Protein AF-A0A1W9L365-F1 (afdb_monomer)

Mean predicted aligned error: 10.09 Å

Structure (mmCIF, N/CA/C/O backbone):
data_AF-A0A1W9L365-F1
#
_entry.id   AF-A0A1W9L365-F1
#
loop_
_atom_site.group_PDB
_atom_site.id
_atom_site.type_symbol
_atom_site.label_atom_id
_atom_site.label_alt_id
_atom_site.label_comp_id
_atom_site.label_asym_id
_atom_site.label_entity_id
_atom_site.label_seq_id
_atom_site.pdbx_PDB_ins_code
_atom_site.Cartn_x
_atom_site.Cartn_y
_atom_site.Cartn_z
_atom_site.occupancy
_atom_site.B_iso_or_equiv
_atom_site.auth_seq_id
_atom_site.auth_comp_id
_atom_site.auth_asym_id
_atom_site.auth_atom_id
_atom_site.pdbx_PDB_model_num
ATOM 1 N N . MET A 1 1 ? 0.159 -17.601 20.121 1.00 63.47 1 MET A N 1
ATOM 2 C CA . MET A 1 1 ? -0.859 -18.366 19.352 1.00 63.47 1 MET A CA 1
ATOM 3 C C . MET A 1 1 ? -1.940 -17.481 18.745 1.00 63.47 1 MET A C 1
ATOM 5 O O . MET A 1 1 ? -2.230 -17.674 17.576 1.00 63.47 1 MET A O 1
ATOM 9 N N . PHE A 1 2 ? -2.596 -16.586 19.502 1.00 77.19 2 PHE A N 1
ATOM 10 C CA . PHE A 1 2 ? -3.549 -15.632 18.906 1.00 77.19 2 PHE A CA 1
ATOM 11 C C . PHE A 1 2 ? -2.809 -14.531 18.138 1.00 77.19 2 PHE A C 1
ATOM 13 O O . PHE A 1 2 ? -3.086 -14.342 16.965 1.00 77.19 2 PHE A O 1
ATOM 20 N N . GLU A 1 3 ? -1.793 -13.925 18.758 1.00 77.81 3 GLU A N 1
ATOM 21 C CA . GLU A 1 3 ? -0.909 -12.925 18.135 1.00 77.81 3 GLU A CA 1
ATOM 22 C C . GLU A 1 3 ? -0.286 -13.425 16.825 1.00 77.81 3 GLU A C 1
ATOM 24 O O . GLU A 1 3 ? -0.407 -12.758 15.807 1.00 77.81 3 GLU A O 1
ATOM 29 N N . ASP A 1 4 ? 0.273 -14.642 16.814 1.00 81.25 4 ASP A N 1
ATOM 30 C CA . ASP A 1 4 ? 0.864 -15.231 15.600 1.00 81.25 4 ASP A CA 1
ATOM 31 C C . ASP A 1 4 ? -0.159 -15.398 14.464 1.00 81.25 4 ASP A C 1
ATOM 33 O O . ASP A 1 4 ? 0.160 -15.195 13.300 1.00 81.25 4 ASP A O 1
ATOM 37 N N . LYS A 1 5 ? -1.408 -15.760 14.791 1.00 85.50 5 LYS A N 1
ATOM 38 C CA . LYS A 1 5 ? -2.479 -15.917 13.795 1.00 85.50 5 LYS A CA 1
ATOM 39 C C . LYS A 1 5 ? -2.981 -14.574 13.281 1.00 85.50 5 LYS A C 1
ATOM 41 O O . LYS A 1 5 ? -3.282 -14.463 12.101 1.00 85.50 5 LYS A O 1
ATOM 46 N N . THR A 1 6 ? -3.086 -13.582 14.161 1.00 84.00 6 THR A N 1
ATOM 47 C CA . THR A 1 6 ? -3.438 -12.210 13.784 1.00 84.00 6 THR A CA 1
ATOM 48 C C . THR A 1 6 ? -2.378 -11.625 12.862 1.00 84.00 6 THR A C 1
ATOM 50 O O . THR A 1 6 ? -2.737 -11.031 11.854 1.00 84.00 6 THR A O 1
ATOM 53 N N . ARG A 1 7 ? -1.094 -11.865 13.161 1.00 83.75 7 ARG A N 1
ATOM 54 C CA . ARG A 1 7 ? 0.018 -11.455 12.304 1.00 83.75 7 ARG A CA 1
ATOM 55 C C . ARG A 1 7 ? -0.110 -12.053 10.905 1.00 83.75 7 ARG A C 1
ATOM 57 O O . ARG A 1 7 ? -0.150 -11.290 9.959 1.00 83.75 7 ARG A O 1
ATOM 64 N N . ILE A 1 8 ? -0.308 -13.367 10.782 1.00 88.19 8 ILE A N 1
ATOM 65 C CA . ILE A 1 8 ? -0.482 -14.017 9.467 1.00 88.19 8 ILE A CA 1
ATOM 66 C C . ILE A 1 8 ? -1.646 -13.401 8.675 1.00 88.19 8 ILE A C 1
ATOM 68 O O . ILE A 1 8 ? -1.498 -13.114 7.499 1.00 88.19 8 ILE A O 1
ATOM 72 N N . ILE A 1 9 ? -2.796 -13.148 9.312 1.00 90.56 9 ILE A N 1
ATOM 73 C CA . ILE A 1 9 ? -3.961 -12.548 8.630 1.00 90.56 9 ILE A CA 1
ATOM 74 C C . ILE A 1 9 ? -3.647 -11.139 8.103 1.00 90.56 9 ILE A C 1
ATOM 76 O O . ILE A 1 9 ? -4.165 -10.728 7.067 1.00 90.56 9 ILE A O 1
ATOM 80 N N . ILE A 1 10 ? -2.837 -10.388 8.841 1.00 90.12 10 ILE A N 1
ATOM 81 C CA . ILE A 1 10 ? -2.423 -9.034 8.479 1.00 90.12 10 ILE A CA 1
ATOM 82 C C . ILE A 1 10 ? -1.392 -9.078 7.356 1.00 90.12 10 ILE A C 1
ATOM 84 O O . ILE A 1 10 ? -1.542 -8.338 6.392 1.00 90.12 10 ILE A O 1
ATOM 88 N N . GLU A 1 11 ? -0.401 -9.965 7.449 1.00 90.94 11 GLU A N 1
ATOM 89 C CA . GLU A 1 11 ? 0.585 -10.201 6.391 1.00 90.94 11 GLU A CA 1
ATOM 90 C C . GLU A 1 11 ? -0.127 -10.612 5.093 1.00 90.94 11 GLU A C 1
ATOM 92 O O . GLU A 1 11 ? 0.075 -9.978 4.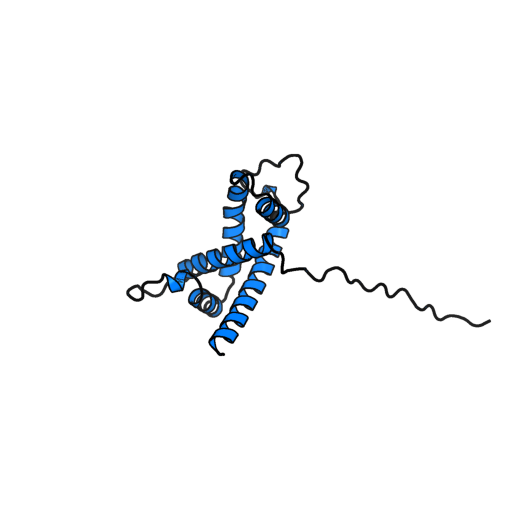064 1.00 90.94 11 GLU A O 1
ATOM 97 N N . ASP A 1 12 ? -1.064 -11.567 5.152 1.00 93.06 12 ASP A N 1
ATOM 98 C CA . ASP A 1 12 ? -1.898 -11.970 4.010 1.00 93.06 12 ASP A CA 1
ATOM 99 C C . ASP A 1 12 ? -2.654 -10.773 3.406 1.00 93.06 12 ASP A C 1
ATOM 101 O O . ASP A 1 12 ? -2.793 -10.662 2.183 1.00 93.06 12 ASP A O 1
ATOM 105 N N . LYS A 1 13 ? -3.142 -9.853 4.251 1.00 95.12 13 LYS A N 1
ATOM 106 C CA . LYS A 1 13 ? -3.834 -8.649 3.782 1.00 95.12 13 LYS A CA 1
ATOM 107 C C . LYS A 1 13 ? -2.872 -7.655 3.138 1.00 95.12 13 LYS A C 1
ATOM 109 O O . LYS A 1 13 ? -3.214 -7.112 2.092 1.00 95.12 13 LYS A O 1
ATOM 114 N N . TYR A 1 14 ? -1.693 -7.423 3.710 1.00 94.88 14 TYR A N 1
ATOM 115 C CA . TYR A 1 14 ? -0.675 -6.579 3.083 1.00 94.88 14 TYR A CA 1
ATOM 116 C C . TYR A 1 14 ? -0.242 -7.152 1.740 1.00 94.88 14 TYR A C 1
ATOM 118 O O . TYR A 1 14 ? -0.206 -6.413 0.764 1.00 94.88 14 TYR A O 1
ATOM 126 N N . MET A 1 15 ? -0.061 -8.468 1.646 1.00 94.62 15 MET A N 1
ATOM 127 C CA . MET A 1 15 ? 0.207 -9.155 0.387 1.00 94.62 15 MET A CA 1
ATOM 128 C C . MET A 1 15 ? -0.919 -8.900 -0.641 1.00 94.62 15 MET A C 1
ATOM 130 O O . MET A 1 15 ? -0.651 -8.467 -1.763 1.00 94.62 15 MET A O 1
ATOM 134 N N . GLU A 1 16 ? -2.196 -9.052 -0.274 1.00 95.88 16 GLU A N 1
ATOM 135 C CA . GLU A 1 16 ? -3.316 -8.693 -1.165 1.00 95.88 16 GLU A CA 1
ATOM 136 C C . GLU A 1 16 ? -3.199 -7.247 -1.692 1.00 95.88 16 GLU A C 1
ATOM 138 O O . GLU A 1 16 ? -3.410 -6.986 -2.880 1.00 95.88 16 GLU A O 1
ATOM 143 N N . LEU A 1 17 ? -2.847 -6.299 -0.820 1.00 97.44 17 LEU A N 1
ATOM 144 C CA . LEU A 1 17 ? -2.711 -4.887 -1.176 1.00 97.44 17 LEU A CA 1
ATOM 145 C C . LEU A 1 17 ? -1.476 -4.612 -2.041 1.00 97.44 17 LEU A C 1
ATOM 147 O O . LEU A 1 17 ? -1.590 -3.854 -3.005 1.00 97.44 17 LEU A O 1
ATOM 151 N N . VAL A 1 18 ? -0.340 -5.259 -1.769 1.00 97.12 18 VAL A N 1
ATOM 152 C CA . VAL A 1 18 ? 0.878 -5.187 -2.591 1.00 97.12 18 VAL A CA 1
ATOM 153 C C . VAL A 1 18 ? 0.571 -5.635 -4.014 1.00 97.12 18 VAL A C 1
ATOM 155 O O . VAL A 1 18 ? 0.862 -4.902 -4.959 1.00 97.12 18 VAL A O 1
ATOM 158 N N . GLY A 1 19 ? -0.111 -6.772 -4.184 1.00 96.06 19 GLY A N 1
ATOM 159 C CA . GLY A 1 19 ? -0.517 -7.258 -5.504 1.00 96.06 19 GLY A CA 1
ATOM 160 C C . GLY A 1 19 ? -1.342 -6.222 -6.277 1.00 96.06 19 GLY A C 1
ATOM 161 O O . GLY A 1 19 ? -1.085 -5.968 -7.454 1.00 96.06 19 GLY A O 1
ATOM 162 N N . ARG A 1 20 ? -2.276 -5.543 -5.600 1.00 97.50 20 ARG A N 1
ATOM 163 C CA . ARG A 1 20 ? -3.090 -4.473 -6.199 1.00 97.50 20 ARG A CA 1
ATOM 164 C C . ARG A 1 20 ? -2.264 -3.241 -6.566 1.00 97.50 20 ARG A C 1
ATOM 166 O O . ARG A 1 20 ? -2.477 -2.680 -7.641 1.00 97.50 20 ARG A O 1
ATOM 173 N N . VAL A 1 21 ? -1.328 -2.820 -5.713 1.00 97.31 21 VAL A N 1
ATOM 174 C CA . VAL A 1 21 ? -0.409 -1.712 -6.022 1.00 97.31 21 VAL A CA 1
ATOM 175 C C . VAL A 1 21 ? 0.434 -2.061 -7.246 1.00 97.31 21 VAL A C 1
ATOM 177 O O . VAL A 1 21 ? 0.478 -1.279 -8.193 1.00 97.31 21 VAL A O 1
ATOM 180 N N . ILE A 1 22 ? 1.032 -3.253 -7.284 1.00 95.69 22 ILE A N 1
ATOM 181 C CA . ILE A 1 22 ? 1.846 -3.724 -8.412 1.00 95.69 22 ILE A CA 1
ATOM 182 C C . ILE A 1 22 ? 1.027 -3.763 -9.701 1.00 95.69 22 ILE A C 1
ATOM 184 O O . ILE A 1 22 ? 1.495 -3.293 -10.737 1.00 95.69 22 ILE A O 1
ATOM 188 N N . GLU A 1 23 ? -0.205 -4.275 -9.666 1.00 95.50 23 GLU A N 1
ATOM 189 C CA . GLU A 1 23 ? -1.093 -4.256 -10.831 1.00 95.50 23 GLU A CA 1
ATOM 190 C C . GLU A 1 23 ? -1.369 -2.831 -11.323 1.00 95.50 23 GLU A C 1
ATOM 192 O O . GLU A 1 23 ? -1.340 -2.576 -12.530 1.00 95.50 23 GLU A O 1
ATOM 197 N N . GLN A 1 24 ? -1.597 -1.876 -10.420 1.00 95.25 24 GLN A N 1
ATOM 198 C CA . GLN A 1 24 ? -1.769 -0.476 -10.805 1.00 95.25 24 GLN A CA 1
ATOM 199 C C . GLN A 1 24 ? -0.481 0.110 -11.401 1.00 95.25 24 GLN A C 1
ATOM 201 O O . GLN A 1 24 ? -0.534 0.709 -12.475 1.00 95.25 24 GLN A O 1
ATOM 206 N N . LEU A 1 25 ? 0.682 -0.130 -10.789 1.00 93.19 25 LEU A N 1
ATOM 207 C CA . LEU A 1 25 ? 1.983 0.335 -11.285 1.00 93.19 25 LEU A CA 1
ATOM 208 C C . LEU A 1 25 ? 2.347 -0.273 -12.650 1.00 93.19 25 LEU A C 1
ATOM 210 O O . LEU A 1 25 ? 2.868 0.432 -13.517 1.00 93.19 25 LEU A O 1
ATOM 214 N N . LYS A 1 26 ? 2.018 -1.549 -12.889 1.00 92.75 26 LYS A N 1
ATOM 215 C CA . LYS A 1 26 ? 2.175 -2.219 -14.194 1.00 92.75 26 LYS A CA 1
ATOM 216 C C . LYS A 1 26 ? 1.311 -1.584 -15.289 1.00 92.75 26 LYS A C 1
ATOM 218 O O . LYS A 1 26 ? 1.683 -1.613 -16.460 1.00 92.75 26 LYS A O 1
ATOM 223 N N . ASN A 1 27 ? 0.180 -0.982 -14.921 1.00 92.62 27 ASN A N 1
ATOM 224 C CA . ASN A 1 27 ? -0.711 -0.276 -15.844 1.00 92.62 27 ASN A CA 1
ATOM 225 C C . ASN A 1 27 ? -0.329 1.199 -1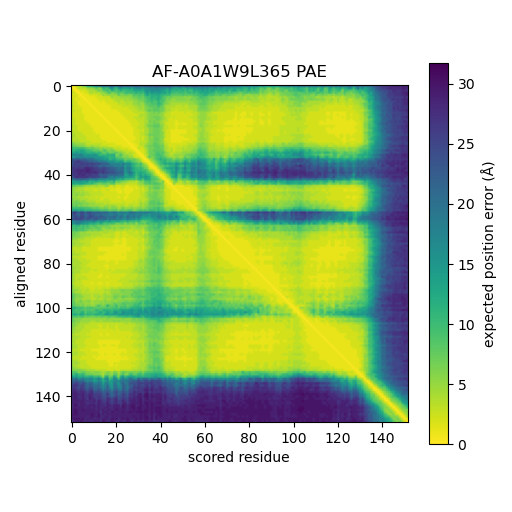6.064 1.00 92.62 27 ASN A C 1
ATOM 227 O O . ASN A 1 27 ? -0.892 1.851 -16.949 1.00 92.62 27 ASN A O 1
ATOM 231 N N . LEU A 1 28 ? 0.619 1.743 -15.293 1.00 88.94 28 LEU A N 1
ATOM 232 C CA . LEU A 1 28 ? 1.082 3.116 -15.459 1.00 88.94 28 LEU A CA 1
ATOM 233 C C . LEU A 1 28 ? 2.227 3.189 -16.484 1.00 88.94 28 LEU A C 1
ATOM 235 O O . LEU A 1 28 ? 3.260 2.533 -16.316 1.00 88.94 28 LEU A O 1
ATOM 239 N N . PRO A 1 29 ? 2.097 4.019 -17.537 1.00 84.12 29 PRO A N 1
ATOM 240 C CA . PRO A 1 29 ? 3.200 4.270 -18.451 1.00 84.12 29 PRO A CA 1
ATOM 241 C C . PRO A 1 29 ? 4.282 5.116 -17.770 1.00 84.12 29 PRO A C 1
ATOM 243 O O . PRO A 1 29 ? 3.984 6.057 -17.035 1.00 84.12 29 PRO A O 1
ATOM 246 N N . LEU A 1 30 ? 5.548 4.866 -18.114 1.00 80.69 30 LEU A N 1
ATOM 247 C CA . LEU A 1 30 ? 6.712 5.599 -17.582 1.00 80.69 30 LEU A CA 1
ATOM 248 C C . LEU A 1 30 ? 6.667 7.113 -17.819 1.00 80.69 30 LEU A C 1
ATOM 250 O O . LEU A 1 30 ? 7.293 7.878 -17.096 1.00 80.69 30 LEU A O 1
ATOM 254 N N . GLN A 1 31 ? 5.897 7.559 -18.812 1.00 74.94 31 GLN A N 1
ATOM 255 C CA . GLN A 1 31 ? 5.680 8.978 -19.111 1.00 74.94 31 GLN A CA 1
ATOM 256 C C . GLN A 1 31 ? 5.008 9.737 -17.956 1.00 74.94 31 GLN A C 1
ATOM 258 O O . GLN A 1 31 ? 5.072 10.964 -17.919 1.00 74.94 31 GLN A O 1
ATOM 263 N N . ASN A 1 32 ? 4.378 9.018 -17.022 1.00 70.94 32 ASN A N 1
ATOM 264 C CA . ASN A 1 32 ? 3.740 9.596 -15.845 1.00 70.94 32 ASN A CA 1
ATOM 265 C C . ASN A 1 32 ? 4.730 9.897 -14.705 1.00 70.94 32 ASN A C 1
ATOM 267 O O . ASN A 1 32 ? 4.350 10.572 -13.750 1.00 70.94 32 ASN A O 1
ATOM 271 N N . LEU A 1 33 ? 5.986 9.440 -14.793 1.00 73.25 33 LEU A N 1
ATOM 272 C CA . LEU A 1 33 ? 7.028 9.769 -13.820 1.00 73.25 33 LEU A CA 1
ATOM 273 C C . LEU A 1 33 ? 7.538 11.194 -14.067 1.00 73.25 33 LEU A C 1
ATOM 275 O O . LEU A 1 33 ? 8.117 11.506 -15.112 1.00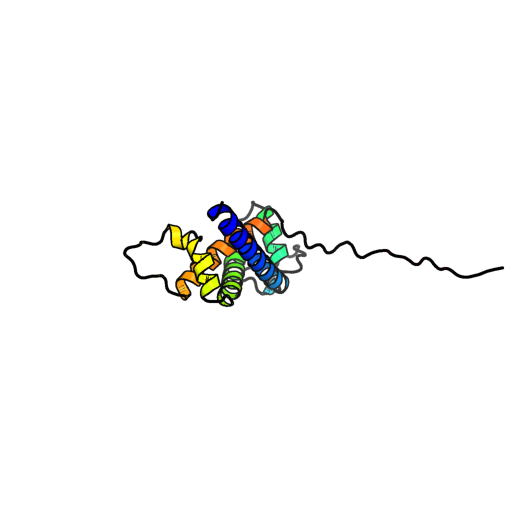 73.25 33 LEU A O 1
ATOM 279 N N . GLN A 1 34 ? 7.332 12.086 -13.097 1.00 62.25 34 GLN A N 1
ATOM 280 C CA . GLN A 1 34 ? 7.873 13.442 -13.167 1.00 62.25 34 GLN A CA 1
ATOM 281 C C . GLN A 1 34 ? 9.395 13.401 -13.012 1.00 62.25 34 GLN A C 1
ATOM 283 O O . GLN A 1 34 ? 9.917 12.870 -12.040 1.00 62.25 34 GLN A O 1
ATOM 288 N N . GLY A 1 35 ? 10.122 13.983 -13.966 1.00 57.41 35 GLY A N 1
ATOM 289 C CA . GLY A 1 35 ? 11.586 14.040 -13.906 1.00 57.41 35 GLY A CA 1
ATOM 290 C C . GLY A 1 35 ? 12.296 12.791 -14.427 1.00 57.41 35 GLY A C 1
ATOM 291 O O . GLY A 1 35 ? 13.516 12.836 -14.579 1.00 57.41 35 GLY A O 1
ATOM 292 N N . ALA A 1 36 ? 11.561 11.741 -14.812 1.00 53.62 36 ALA A N 1
ATOM 293 C CA . ALA A 1 36 ? 12.123 10.680 -15.627 1.00 53.62 36 ALA A CA 1
ATOM 294 C C . ALA A 1 36 ? 12.436 11.257 -17.011 1.00 53.62 36 ALA A C 1
ATOM 296 O O . ALA A 1 36 ? 11.596 11.299 -17.913 1.00 53.62 36 ALA A O 1
ATOM 297 N N . GLN A 1 37 ? 13.668 11.738 -17.201 1.00 53.81 37 GLN A N 1
ATOM 298 C CA . GLN A 1 37 ? 14.213 11.702 -18.546 1.00 53.81 37 GLN A CA 1
ATOM 299 C C . GLN A 1 37 ? 14.129 10.235 -18.957 1.00 53.81 37 GLN A C 1
ATOM 301 O O . GLN A 1 37 ? 14.631 9.399 -18.208 1.00 53.81 37 GLN A O 1
ATOM 306 N N . PRO A 1 38 ? 13.482 9.891 -20.084 1.00 52.19 38 PRO A N 1
ATOM 307 C CA . PRO A 1 38 ? 13.596 8.545 -20.601 1.00 52.19 38 PRO A CA 1
ATOM 308 C C . PRO A 1 38 ? 15.091 8.326 -20.792 1.00 52.19 38 PRO A C 1
ATOM 310 O O . PRO A 1 38 ? 15.695 8.923 -21.692 1.00 52.19 38 PRO A O 1
ATOM 313 N N . HIS A 1 39 ? 15.712 7.560 -19.891 1.00 50.78 39 HIS A N 1
ATOM 314 C CA . HIS A 1 39 ? 17.035 7.033 -20.132 1.00 50.78 39 HIS A CA 1
ATOM 315 C C . HIS A 1 39 ? 16.875 6.329 -21.470 1.00 50.78 39 HIS A C 1
ATOM 317 O O . HIS A 1 39 ? 16.078 5.409 -21.607 1.00 50.78 39 HIS A O 1
ATOM 323 N N . ARG A 1 40 ? 17.513 6.875 -22.509 1.00 48.44 40 ARG A N 1
ATOM 324 C CA . ARG A 1 40 ? 17.237 6.511 -23.908 1.00 48.44 40 ARG A CA 1
ATOM 325 C C . ARG A 1 40 ? 17.491 5.027 -24.210 1.00 48.44 40 ARG A C 1
ATOM 327 O O . ARG A 1 40 ? 17.158 4.590 -25.305 1.00 48.44 40 ARG A O 1
ATOM 334 N N . ASP A 1 41 ? 18.017 4.295 -23.232 1.00 51.81 41 ASP A N 1
ATOM 335 C CA . ASP A 1 41 ? 18.378 2.888 -23.282 1.00 51.81 41 ASP A CA 1
ATOM 336 C C . ASP A 1 41 ? 17.565 1.994 -22.321 1.00 51.81 41 ASP A C 1
ATOM 338 O O . ASP A 1 41 ? 17.819 0.793 -22.278 1.00 51.81 41 ASP A O 1
ATOM 342 N N . THR A 1 42 ? 16.599 2.517 -21.550 1.00 54.56 42 THR A N 1
ATOM 343 C CA . THR A 1 42 ? 15.799 1.674 -20.648 1.00 54.56 42 THR A CA 1
ATOM 344 C C . THR A 1 42 ? 14.537 1.161 -21.341 1.00 54.56 42 THR A C 1
ATOM 346 O O . THR A 1 42 ? 13.598 1.898 -21.629 1.00 54.56 42 THR A O 1
ATOM 349 N N . SER A 1 43 ? 14.521 -0.135 -21.648 1.00 66.44 43 SER A N 1
ATOM 350 C CA . SER A 1 43 ? 13.438 -0.836 -22.349 1.00 66.44 43 SER A CA 1
ATOM 351 C C . SER A 1 43 ? 12.284 -1.278 -21.438 1.00 66.44 43 SER A C 1
ATOM 353 O O . SER A 1 43 ? 11.596 -2.239 -21.778 1.00 66.44 43 SER A O 1
ATOM 355 N N . PHE A 1 44 ? 12.090 -0.643 -20.279 1.00 77.06 44 PHE A N 1
ATOM 356 C CA . PHE A 1 44 ? 11.062 -1.061 -19.319 1.00 77.06 44 PHE A CA 1
ATOM 357 C C . PHE A 1 44 ? 9.658 -0.791 -19.867 1.00 77.06 44 PHE A C 1
ATOM 359 O O . PHE A 1 44 ? 9.405 0.253 -20.479 1.00 77.06 44 PHE A O 1
ATOM 366 N N . ALA A 1 45 ? 8.735 -1.726 -19.648 1.00 80.44 45 ALA A N 1
ATOM 367 C CA . ALA A 1 45 ? 7.380 -1.630 -20.176 1.00 80.44 45 ALA A CA 1
ATOM 368 C C . ALA A 1 45 ? 6.477 -0.721 -19.326 1.00 80.44 45 ALA A C 1
ATOM 370 O O . ALA A 1 45 ? 5.546 -0.111 -19.855 1.00 80.44 45 ALA A O 1
ATOM 371 N N . ASN A 1 46 ? 6.740 -0.623 -18.020 1.00 87.69 46 ASN A N 1
ATOM 372 C CA . ASN A 1 46 ? 5.873 0.044 -17.048 1.00 87.69 46 ASN A CA 1
ATOM 373 C C . ASN A 1 46 ? 6.653 0.574 -15.830 1.00 87.69 46 ASN A C 1
ATOM 375 O O . ASN A 1 46 ? 7.852 0.329 -15.691 1.00 87.69 46 ASN A O 1
ATOM 379 N N . VAL A 1 47 ? 5.961 1.323 -14.960 1.00 89.25 47 VAL A N 1
ATOM 380 C CA . VAL A 1 47 ? 6.545 1.924 -13.746 1.00 89.25 47 VAL A CA 1
ATOM 381 C C . VAL A 1 47 ? 7.080 0.870 -12.774 1.00 89.25 47 VAL A C 1
ATOM 383 O O . VAL A 1 47 ? 8.136 1.100 -12.194 1.00 89.25 47 VAL A O 1
ATOM 386 N N . TRP A 1 48 ? 6.404 -0.273 -12.624 1.00 92.12 48 TRP A N 1
ATOM 387 C CA . TRP A 1 48 ? 6.838 -1.343 -11.718 1.00 92.12 48 TRP A CA 1
ATOM 388 C C . TRP A 1 48 ? 8.195 -1.932 -12.118 1.00 92.12 48 TRP A C 1
ATOM 390 O O . TRP A 1 48 ? 9.104 -1.977 -11.298 1.00 92.12 48 TRP A O 1
ATOM 400 N N . GLU A 1 49 ? 8.360 -2.328 -13.382 1.00 89.06 49 GLU A N 1
ATOM 401 C CA . GLU A 1 49 ? 9.623 -2.892 -13.880 1.00 89.06 49 GLU A CA 1
ATOM 402 C C . GLU A 1 49 ? 10.791 -1.917 -13.719 1.00 89.06 49 GLU A C 1
ATOM 404 O O . GLU A 1 49 ? 11.878 -2.311 -13.309 1.00 89.06 49 GLU A O 1
ATOM 409 N N . ALA A 1 50 ? 10.561 -0.635 -14.018 1.00 87.44 50 ALA A N 1
ATOM 410 C CA . ALA A 1 50 ? 11.591 0.383 -13.864 1.00 87.44 50 ALA A CA 1
ATOM 411 C C . ALA A 1 50 ? 11.942 0.637 -12.392 1.00 87.44 50 ALA A C 1
ATOM 413 O O . ALA A 1 50 ? 13.107 0.870 -12.088 1.00 87.44 50 ALA A O 1
ATOM 414 N N . PHE A 1 51 ? 10.953 0.592 -11.497 1.00 88.50 51 PHE A N 1
ATOM 415 C CA . PHE A 1 51 ? 11.169 0.742 -10.063 1.00 88.50 51 PHE A CA 1
ATOM 416 C C . PHE A 1 51 ? 11.963 -0.431 -9.479 1.00 88.50 51 PHE A C 1
ATOM 418 O O . PHE A 1 51 ? 12.970 -0.200 -8.816 1.00 88.50 51 PHE A O 1
ATOM 425 N N . ALA A 1 52 ? 11.552 -1.670 -9.766 1.00 88.88 52 ALA A N 1
ATOM 426 C CA . ALA A 1 52 ? 12.208 -2.866 -9.242 1.00 88.88 52 ALA A CA 1
ATOM 427 C C . ALA A 1 52 ? 13.668 -2.977 -9.703 1.00 88.88 52 ALA A C 1
ATOM 429 O O . ALA A 1 52 ? 14.554 -3.256 -8.898 1.00 88.88 52 ALA A O 1
ATOM 430 N N . GLU A 1 53 ? 13.947 -2.675 -10.974 1.00 85.62 53 GLU A N 1
ATOM 431 C CA . GLU A 1 53 ? 15.326 -2.640 -11.470 1.00 85.62 53 GLU A CA 1
ATOM 432 C C . GLU A 1 53 ? 16.143 -1.516 -10.810 1.00 85.62 53 GLU A C 1
ATOM 434 O O . GLU A 1 53 ? 17.309 -1.717 -10.467 1.00 85.62 53 GLU A O 1
ATOM 439 N N . GLU A 1 54 ? 15.560 -0.326 -10.627 1.00 84.12 54 GLU A N 1
ATOM 440 C CA . GLU A 1 54 ? 16.269 0.797 -10.005 1.00 84.12 54 GLU A CA 1
ATOM 441 C C . GLU A 1 54 ? 16.638 0.499 -8.548 1.00 84.12 54 GLU A C 1
ATOM 443 O O . GLU A 1 54 ? 17.757 0.792 -8.124 1.00 84.12 54 GLU A O 1
ATOM 448 N N . LEU A 1 55 ? 15.734 -0.144 -7.806 1.00 84.19 55 LEU A N 1
ATOM 449 C CA . LEU A 1 55 ? 15.961 -0.547 -6.419 1.00 84.19 55 LEU A CA 1
ATOM 450 C C . LEU A 1 55 ? 17.151 -1.517 -6.303 1.00 84.19 55 LEU A C 1
ATOM 452 O O . LEU A 1 55 ? 17.989 -1.384 -5.413 1.00 84.19 55 LEU A O 1
ATOM 456 N N . GLN A 1 56 ? 17.304 -2.422 -7.275 1.00 79.12 56 GLN A N 1
ATOM 457 C CA . GLN A 1 56 ? 18.427 -3.363 -7.344 1.00 79.12 56 GLN A CA 1
ATOM 458 C C . GLN A 1 56 ? 19.752 -2.721 -7.783 1.00 79.12 56 GLN A C 1
ATOM 460 O O . GLN A 1 56 ? 20.824 -3.285 -7.545 1.00 79.12 56 GLN A O 1
ATOM 465 N N . ARG A 1 57 ? 19.715 -1.552 -8.434 1.00 74.94 57 ARG A N 1
ATOM 466 C CA . ARG A 1 57 ? 20.905 -0.923 -9.022 1.00 74.94 57 ARG A CA 1
ATOM 467 C C . ARG A 1 57 ? 21.781 -0.156 -8.038 1.00 74.94 57 ARG A C 1
ATOM 469 O O . ARG A 1 57 ? 22.934 0.063 -8.391 1.00 74.94 57 ARG A O 1
ATOM 476 N N . ILE A 1 58 ? 21.295 0.192 -6.839 1.00 59.34 58 ILE A N 1
ATOM 477 C CA . ILE A 1 58 ? 22.016 0.720 -5.646 1.00 59.34 58 ILE A CA 1
ATOM 478 C C . ILE A 1 58 ? 22.918 1.972 -5.867 1.00 59.34 58 ILE A C 1
ATOM 480 O O . ILE A 1 58 ? 23.324 2.620 -4.902 1.00 59.34 58 ILE A O 1
ATOM 484 N N . GLU A 1 59 ? 23.233 2.378 -7.099 1.00 56.53 59 GLU A N 1
ATOM 485 C CA . GLU A 1 59 ? 24.323 3.317 -7.395 1.00 56.53 59 GLU A CA 1
ATOM 486 C C . GLU A 1 59 ? 23.883 4.784 -7.594 1.00 56.53 59 GLU A C 1
ATOM 488 O O . GLU A 1 59 ? 24.729 5.664 -7.435 1.00 56.53 59 GLU A O 1
ATOM 493 N N . ASP A 1 60 ? 22.599 5.095 -7.845 1.00 55.53 60 ASP A N 1
ATOM 494 C CA . ASP A 1 60 ? 22.133 6.478 -8.088 1.00 55.53 60 ASP A CA 1
ATOM 495 C C . ASP A 1 60 ? 20.760 6.810 -7.444 1.00 55.53 60 ASP A C 1
ATOM 497 O O . ASP A 1 60 ? 19.701 6.756 -8.064 1.00 55.53 60 ASP A O 1
ATOM 501 N N . ASN A 1 61 ? 20.773 7.302 -6.196 1.00 58.38 61 ASN A N 1
ATOM 502 C CA . ASN A 1 61 ? 19.566 7.698 -5.433 1.00 58.38 61 ASN A CA 1
ATOM 503 C C . ASN A 1 61 ? 18.652 8.738 -6.122 1.00 58.38 61 ASN A C 1
ATOM 505 O O . ASN A 1 61 ? 17.496 8.911 -5.734 1.00 58.38 61 ASN A O 1
ATOM 509 N N . ASN A 1 62 ? 19.145 9.473 -7.123 1.00 65.44 62 ASN A N 1
ATOM 510 C CA . ASN A 1 62 ? 18.382 10.557 -7.747 1.00 65.44 62 ASN A CA 1
ATOM 511 C C . ASN A 1 62 ? 17.193 10.064 -8.580 1.00 65.44 62 ASN A C 1
ATOM 513 O O . ASN A 1 62 ? 16.192 10.777 -8.667 1.00 65.44 62 ASN A O 1
ATOM 517 N N . PHE A 1 63 ? 17.288 8.884 -9.200 1.00 69.75 63 PHE A N 1
ATOM 518 C CA . PHE A 1 63 ? 16.205 8.366 -10.038 1.00 69.75 63 PHE A CA 1
ATOM 519 C C . PHE A 1 63 ? 15.126 7.680 -9.193 1.00 69.75 63 PHE A C 1
ATOM 521 O O . PHE A 1 63 ? 13.941 7.907 -9.437 1.00 69.75 63 PHE A O 1
ATOM 528 N N . TYR A 1 64 ? 15.515 6.986 -8.119 1.00 76.38 64 TYR A N 1
ATOM 529 C CA . TYR A 1 64 ? 14.599 6.435 -7.113 1.00 76.38 64 TYR A CA 1
ATOM 530 C C . TYR A 1 64 ? 13.605 7.486 -6.572 1.00 76.38 64 TYR A C 1
ATOM 532 O O . TYR A 1 64 ? 12.397 7.246 -6.527 1.00 76.38 64 TYR A O 1
ATOM 540 N N . HIS A 1 65 ? 14.065 8.714 -6.288 1.00 80.25 65 HIS A N 1
ATOM 541 C CA . HIS A 1 65 ? 13.188 9.806 -5.836 1.00 80.25 65 HIS A CA 1
ATOM 542 C C . HIS A 1 65 ? 12.044 10.149 -6.808 1.00 80.25 65 HIS A C 1
ATOM 544 O O . HIS A 1 65 ? 11.014 10.666 -6.371 1.00 80.25 65 HIS A O 1
ATOM 550 N N . SER A 1 66 ? 12.191 9.867 -8.108 1.00 81.75 66 SER A N 1
ATOM 551 C CA . SER A 1 66 ? 11.131 10.104 -9.099 1.00 81.75 66 SER A CA 1
ATOM 552 C C . SER A 1 66 ? 9.966 9.111 -8.989 1.00 81.75 66 SER A C 1
ATOM 554 O O . SER A 1 66 ? 8.849 9.436 -9.400 1.00 81.75 66 SER A O 1
ATOM 556 N N . PHE A 1 67 ? 10.196 7.939 -8.387 1.00 86.00 67 PHE A N 1
ATOM 557 C CA . PHE A 1 67 ? 9.175 6.914 -8.168 1.00 86.00 67 PHE A CA 1
ATOM 558 C C . PHE A 1 67 ? 8.382 7.131 -6.885 1.00 86.00 67 PHE A C 1
ATOM 560 O O . PHE A 1 67 ? 7.187 6.840 -6.878 1.00 86.00 67 PHE A O 1
ATOM 567 N N . LEU A 1 68 ? 9.011 7.694 -5.845 1.00 87.38 68 LEU A N 1
ATOM 568 C CA . LEU A 1 68 ? 8.409 7.885 -4.520 1.00 87.38 68 LEU A CA 1
ATOM 569 C C . LEU A 1 68 ? 6.991 8.456 -4.602 1.00 87.38 68 LEU A C 1
ATOM 571 O O . LEU A 1 68 ? 6.037 7.826 -4.165 1.00 87.38 68 LEU A O 1
ATOM 575 N N . GLY A 1 69 ? 6.821 9.602 -5.264 1.00 88.94 69 GLY A N 1
ATOM 576 C CA . GLY A 1 69 ? 5.509 10.248 -5.353 1.00 88.94 69 GLY A CA 1
ATOM 577 C C . GLY A 1 69 ? 4.446 9.409 -6.073 1.00 88.94 69 GLY A C 1
ATOM 578 O O . GLY A 1 69 ? 3.273 9.463 -5.709 1.00 88.94 69 GLY A O 1
ATOM 579 N N . VAL A 1 70 ? 4.834 8.628 -7.087 1.00 91.44 70 VAL A N 1
ATOM 580 C CA . VAL A 1 70 ? 3.896 7.780 -7.839 1.00 91.44 70 VAL A CA 1
ATOM 581 C C . VAL A 1 70 ? 3.502 6.555 -7.023 1.00 91.44 70 VAL A C 1
ATOM 583 O O . VAL A 1 70 ? 2.316 6.233 -6.949 1.00 91.44 70 VAL A O 1
ATOM 586 N N . ILE A 1 71 ? 4.464 5.896 -6.381 1.00 93.19 71 ILE A N 1
ATOM 587 C CA . ILE A 1 71 ? 4.209 4.688 -5.596 1.00 93.19 71 ILE A CA 1
ATOM 588 C C . ILE A 1 71 ? 3.449 5.041 -4.317 1.00 93.19 71 ILE A C 1
ATOM 590 O O . ILE A 1 71 ? 2.428 4.412 -4.055 1.00 93.19 71 ILE A O 1
ATOM 594 N N . THR A 1 72 ?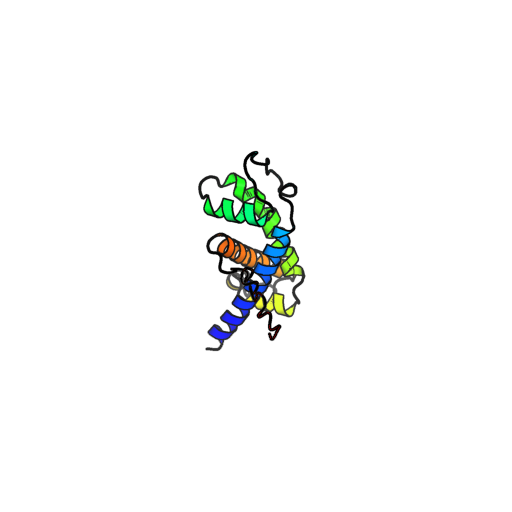 3.840 6.091 -3.584 1.00 93.62 72 THR A N 1
ATOM 595 C CA . THR A 1 72 ? 3.104 6.558 -2.396 1.00 93.62 72 THR A CA 1
ATOM 596 C C . THR A 1 72 ? 1.656 6.902 -2.741 1.00 93.62 72 THR A C 1
ATOM 598 O O . THR A 1 72 ? 0.741 6.447 -2.061 1.00 93.62 72 THR A O 1
ATOM 601 N N . ASN A 1 73 ? 1.411 7.633 -3.836 1.00 94.25 73 ASN A N 1
ATOM 602 C CA . ASN A 1 73 ? 0.046 7.944 -4.274 1.00 94.25 73 ASN A CA 1
ATOM 603 C C . ASN A 1 73 ? -0.742 6.675 -4.652 1.00 94.25 73 ASN A C 1
ATOM 605 O O . ASN A 1 73 ? -1.919 6.555 -4.328 1.00 94.25 73 ASN A O 1
ATOM 609 N N . THR A 1 74 ? -0.096 5.703 -5.299 1.00 96.25 74 THR A N 1
ATOM 610 C CA . THR A 1 74 ? -0.738 4.423 -5.645 1.00 96.25 74 THR A CA 1
ATOM 611 C C . THR A 1 74 ? -1.094 3.625 -4.384 1.00 96.25 74 THR A C 1
ATOM 613 O O . THR A 1 74 ? -2.208 3.114 -4.277 1.00 96.25 74 THR A O 1
ATOM 616 N N . CYS A 1 75 ? -0.202 3.583 -3.388 1.00 97.81 75 CYS A N 1
ATOM 617 C CA . CYS A 1 75 ? -0.468 2.961 -2.087 1.00 97.81 75 CYS A CA 1
ATOM 618 C C . CYS A 1 75 ? -1.642 3.648 -1.381 1.00 97.81 75 CYS A C 1
ATOM 620 O O . CYS A 1 75 ? -2.583 2.978 -0.964 1.00 97.81 75 CYS A O 1
ATOM 622 N N . GLN A 1 76 ? -1.649 4.983 -1.329 1.00 97.00 76 GLN A N 1
ATOM 623 C CA . GLN A 1 76 ? -2.752 5.756 -0.755 1.00 97.00 76 GLN A CA 1
ATOM 624 C C . GLN A 1 76 ? -4.084 5.464 -1.452 1.00 97.00 76 GLN A C 1
ATOM 626 O O . GLN A 1 76 ? -5.085 5.259 -0.772 1.00 97.00 76 GLN A O 1
ATOM 631 N N . GLN A 1 77 ? -4.112 5.393 -2.786 1.00 97.00 77 GLN A N 1
ATOM 632 C CA . GLN A 1 77 ? -5.326 5.051 -3.537 1.00 97.00 77 GLN A CA 1
ATOM 633 C C . GLN A 1 77 ? -5.845 3.657 -3.172 1.00 97.00 77 GLN A C 1
ATOM 635 O O . GLN A 1 77 ? -7.029 3.501 -2.886 1.00 97.00 77 GLN A O 1
ATOM 640 N N . VAL A 1 78 ? -4.962 2.656 -3.112 1.00 97.88 78 VAL A N 1
ATOM 641 C CA . VAL A 1 78 ? -5.329 1.288 -2.719 1.00 97.88 78 VAL A CA 1
ATOM 642 C C . VAL A 1 78 ? -5.849 1.234 -1.276 1.00 97.88 78 VAL A C 1
ATOM 644 O O . VAL A 1 78 ? -6.860 0.578 -1.016 1.00 97.88 78 VAL A O 1
ATOM 647 N N . VAL A 1 79 ? -5.211 1.952 -0.348 1.00 97.56 79 VAL A N 1
ATOM 648 C CA . VAL A 1 79 ? -5.614 2.019 1.068 1.00 97.56 79 VAL A CA 1
ATOM 649 C C . VAL A 1 79 ? -6.942 2.762 1.249 1.00 97.56 79 VAL A C 1
ATOM 651 O O . VAL A 1 79 ? -7.767 2.351 2.063 1.00 97.56 79 VAL A O 1
ATOM 654 N N . GLN A 1 80 ? -7.213 3.806 0.462 1.00 97.19 80 GLN A N 1
ATOM 655 C CA . GLN A 1 80 ? -8.488 4.540 0.493 1.00 97.19 80 GLN A CA 1
ATOM 656 C C . GLN A 1 80 ? -9.696 3.683 0.093 1.00 97.19 80 GLN A C 1
ATOM 658 O O . GLN A 1 80 ? -10.827 4.009 0.454 1.00 97.19 80 GLN A O 1
ATOM 663 N N . GLU A 1 81 ? -9.477 2.591 -0.640 1.00 97.12 81 GLU A N 1
ATOM 664 C CA . GLU A 1 81 ? -10.534 1.651 -1.016 1.00 97.12 81 GLU A CA 1
ATOM 665 C C . GLU A 1 81 ? -10.880 0.648 0.097 1.00 97.12 81 GLU A C 1
ATOM 667 O O . GLU A 1 81 ? -11.859 -0.093 -0.028 1.00 97.12 81 GLU A O 1
ATOM 672 N N . LEU A 1 82 ? -10.108 0.612 1.189 1.00 97.19 82 LEU A N 1
ATOM 673 C CA . LEU A 1 82 ? -10.381 -0.254 2.331 1.00 97.19 82 LEU A CA 1
ATOM 674 C C . LEU A 1 82 ? -11.648 0.163 3.075 1.00 97.19 82 LEU A C 1
ATOM 676 O O . LEU A 1 82 ? -11.987 1.341 3.215 1.00 97.19 82 LEU A O 1
ATOM 680 N N . THR A 1 83 ? -12.326 -0.821 3.659 1.00 97.00 83 THR A N 1
ATOM 681 C CA . THR A 1 83 ? -13.359 -0.519 4.648 1.00 97.00 83 THR A CA 1
ATOM 682 C C . THR A 1 83 ? -12.734 0.113 5.892 1.00 97.00 83 THR A C 1
ATOM 684 O O . THR A 1 83 ? -11.599 -0.178 6.265 1.00 97.00 83 THR A O 1
ATOM 687 N N . THR A 1 84 ? -13.506 0.922 6.624 1.00 94.38 84 THR A N 1
ATOM 688 C CA . THR A 1 84 ? -13.048 1.511 7.896 1.00 94.38 84 THR A CA 1
ATOM 689 C C . THR A 1 84 ? -12.563 0.456 8.895 1.00 94.38 84 THR A C 1
ATOM 691 O O . THR A 1 84 ? -11.690 0.734 9.711 1.00 94.38 84 THR A O 1
ATOM 694 N N . THR A 1 85 ? -13.133 -0.751 8.863 1.00 95.12 85 THR A N 1
ATOM 695 C CA . THR A 1 85 ? -12.704 -1.851 9.732 1.00 95.12 85 THR A CA 1
ATOM 696 C C . THR A 1 85 ? -11.350 -2.405 9.312 1.00 95.12 85 THR A C 1
ATOM 698 O O . THR A 1 85 ? -10.500 -2.564 10.179 1.00 95.12 85 THR A O 1
ATOM 701 N N . GLU A 1 86 ? -11.133 -2.667 8.022 1.00 95.75 86 GLU A N 1
ATOM 702 C CA . GLU A 1 86 ? -9.826 -3.110 7.516 1.00 95.75 86 GLU A CA 1
ATOM 703 C C . GLU A 1 86 ? -8.750 -2.065 7.800 1.00 95.75 86 GLU A C 1
ATOM 705 O O . GLU A 1 86 ? -7.721 -2.402 8.371 1.00 95.75 86 GLU A O 1
ATOM 710 N N . LEU A 1 87 ? -9.033 -0.792 7.508 1.00 96.56 87 LEU A N 1
ATOM 711 C CA . LEU A 1 87 ? -8.104 0.307 7.755 1.00 96.56 87 LEU A CA 1
ATOM 712 C C . LEU A 1 87 ? -7.691 0.388 9.229 1.00 96.56 87 LEU A C 1
ATOM 714 O O . LEU A 1 87 ? -6.510 0.470 9.534 1.00 96.56 87 LEU A O 1
ATOM 718 N N . ARG A 1 88 ? -8.652 0.314 10.158 1.00 94.00 88 ARG A N 1
ATOM 719 C CA . ARG A 1 88 ? -8.354 0.323 11.598 1.00 94.00 88 ARG A CA 1
ATOM 720 C C . ARG A 1 88 ? -7.565 -0.905 12.038 1.00 94.00 88 ARG A C 1
ATOM 722 O O . ARG A 1 88 ? -6.743 -0.790 12.934 1.00 94.00 88 ARG A O 1
ATOM 729 N N . LEU A 1 89 ? -7.848 -2.074 11.465 1.00 92.88 89 LEU A N 1
ATOM 730 C CA . LEU A 1 89 ? -7.131 -3.304 11.803 1.00 92.88 89 LEU A CA 1
ATOM 731 C C . LEU A 1 89 ? -5.674 -3.248 11.350 1.00 92.88 89 LEU A C 1
ATOM 733 O O . LEU A 1 89 ? -4.812 -3.648 12.123 1.00 92.88 89 LEU A O 1
ATOM 737 N N . LEU A 1 90 ? -5.419 -2.743 10.142 1.00 94.44 90 L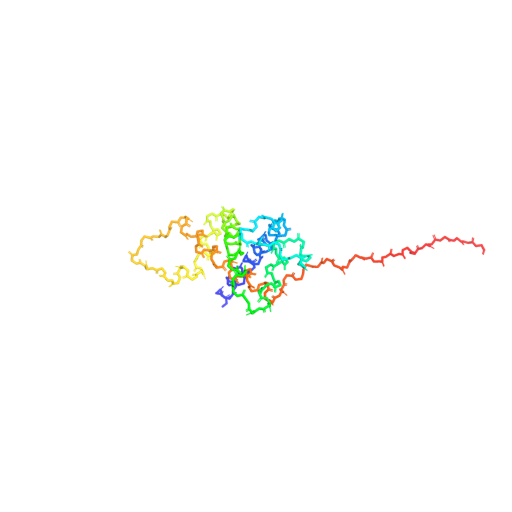EU A N 1
ATOM 738 C CA . LEU A 1 90 ? -4.064 -2.539 9.631 1.00 94.44 90 LEU A CA 1
ATOM 739 C C . LEU A 1 90 ? -3.343 -1.430 10.398 1.00 94.44 90 LEU A C 1
ATOM 741 O O . LEU A 1 90 ? -2.202 -1.603 10.793 1.00 94.44 90 LEU A O 1
ATOM 745 N N . TRP A 1 91 ? -4.033 -0.335 10.718 1.00 94.62 91 TRP A N 1
ATOM 746 C CA . TRP A 1 91 ? -3.448 0.733 11.523 1.00 94.62 91 TRP A CA 1
ATOM 747 C C . TRP A 1 91 ? -2.987 0.245 12.903 1.00 94.62 91 TRP A C 1
ATOM 749 O O . TRP A 1 91 ? -1.902 0.588 13.338 1.00 94.62 91 TRP A O 1
ATOM 759 N N . LEU A 1 92 ? -3.756 -0.616 13.580 1.00 90.62 92 LEU A N 1
ATOM 760 C CA . LEU A 1 92 ? -3.404 -1.136 14.915 1.00 90.62 92 LEU A CA 1
ATOM 761 C C . LEU A 1 92 ? -2.083 -1.919 14.979 1.00 90.62 92 LEU A C 1
ATOM 763 O O . LEU A 1 92 ? -1.619 -2.244 16.073 1.00 90.62 92 LEU A O 1
ATOM 767 N N . VAL A 1 93 ? -1.531 -2.291 13.831 1.00 87.25 93 VAL A N 1
ATOM 768 C CA . VAL A 1 93 ? -0.266 -3.020 13.722 1.00 87.25 93 VAL A CA 1
ATOM 769 C C . VAL A 1 93 ? 0.792 -2.253 12.944 1.00 87.25 93 VAL A C 1
ATOM 771 O O . VAL A 1 93 ? 1.901 -2.766 12.829 1.00 87.25 93 VAL A O 1
ATOM 774 N N . SER A 1 94 ? 0.461 -1.055 12.463 1.00 86.94 94 SER A N 1
ATOM 775 C CA . SER A 1 94 ? 1.409 -0.187 11.790 1.00 86.94 94 SER A CA 1
ATOM 776 C C . SER A 1 94 ? 2.300 0.539 12.783 1.00 86.94 94 SER A C 1
ATOM 778 O O . SER A 1 94 ? 1.950 0.729 13.956 1.00 86.94 94 SER A O 1
ATOM 780 N N . ASP A 1 95 ? 3.440 1.010 12.285 1.00 85.69 95 ASP A N 1
ATOM 781 C CA . ASP A 1 95 ? 4.348 1.864 13.051 1.00 85.69 95 ASP A CA 1
ATOM 782 C C . ASP A 1 95 ? 3.629 3.120 13.571 1.00 85.69 95 ASP A C 1
ATOM 784 O O . ASP A 1 95 ? 3.848 3.528 14.711 1.00 85.69 95 ASP A O 1
ATOM 788 N N . GLY A 1 96 ? 2.667 3.652 12.808 1.00 83.62 96 GLY A N 1
ATOM 789 C CA . GLY A 1 96 ? 1.829 4.778 13.225 1.00 83.62 96 GLY A CA 1
ATOM 790 C C . GLY A 1 96 ? 1.077 4.540 14.540 1.00 83.62 96 GLY A C 1
ATOM 791 O O . GLY A 1 96 ? 1.025 5.429 15.387 1.00 83.62 96 GLY A O 1
ATOM 792 N N . CYS A 1 97 ? 0.562 3.328 14.787 1.00 86.94 97 CYS A N 1
ATOM 793 C CA . CYS A 1 97 ? -0.048 2.993 16.079 1.00 86.94 97 CYS A CA 1
ATOM 794 C C . CYS A 1 97 ? 0.990 2.766 17.186 1.00 86.94 97 CYS A C 1
ATOM 796 O O . CYS A 1 97 ? 0.707 3.057 18.348 1.00 86.94 97 CYS A O 1
ATOM 798 N N . LEU A 1 98 ? 2.173 2.236 16.862 1.00 86.00 98 LEU A N 1
ATOM 799 C CA . LEU A 1 98 ? 3.244 2.017 17.843 1.00 86.00 98 LEU A CA 1
ATOM 800 C C . LEU A 1 98 ? 3.839 3.334 18.355 1.00 86.00 98 LEU A C 1
ATOM 802 O O . LEU A 1 98 ? 4.292 3.405 19.499 1.00 86.00 98 LEU A O 1
ATOM 806 N N . GLU A 1 99 ? 3.825 4.362 17.512 1.00 87.00 99 GLU A N 1
ATOM 807 C CA . GLU A 1 99 ? 4.279 5.717 17.825 1.00 87.00 99 GLU A CA 1
ATOM 808 C C . GLU A 1 99 ? 3.157 6.624 18.354 1.00 87.00 99 GLU A C 1
ATOM 810 O O . GLU A 1 99 ? 3.426 7.740 18.810 1.00 87.00 99 GLU A O 1
ATOM 815 N N . TRP A 1 100 ? 1.906 6.155 18.321 1.00 87.94 100 TRP A N 1
ATOM 816 C CA . TRP A 1 100 ? 0.748 6.936 18.736 1.00 87.94 100 TRP A CA 1
ATOM 817 C C . TRP A 1 100 ? 0.750 7.204 20.245 1.00 87.94 100 TRP A C 1
ATOM 819 O O . TRP A 1 100 ? 0.886 6.302 21.075 1.00 87.94 100 TRP A O 1
ATOM 829 N N . ASP A 1 101 ? 0.561 8.472 20.603 1.00 87.31 101 ASP A N 1
ATOM 830 C CA . ASP A 1 101 ? 0.454 8.910 21.989 1.00 87.31 101 ASP A CA 1
ATOM 831 C C . ASP A 1 101 ? -0.963 8.649 22.517 1.00 87.31 101 ASP A C 1
ATOM 833 O O . ASP A 1 101 ? -1.926 9.280 22.074 1.00 87.31 101 ASP A O 1
ATOM 837 N N . GLU A 1 102 ? -1.079 7.753 23.502 1.00 81.06 102 GLU A N 1
ATOM 838 C CA . GLU A 1 102 ? -2.346 7.391 24.151 1.00 81.06 102 GLU A CA 1
ATOM 839 C C . GLU A 1 102 ? -3.075 8.574 24.811 1.00 81.06 102 GLU A C 1
ATOM 841 O O . GLU A 1 102 ? -4.270 8.476 25.102 1.00 81.06 102 GLU A O 1
ATOM 846 N N . GLU A 1 103 ? -2.384 9.693 25.050 1.00 87.50 103 GLU A N 1
ATOM 847 C CA . GLU A 1 103 ? -2.985 10.927 25.561 1.00 87.50 103 GLU A CA 1
ATOM 848 C C . GLU A 1 103 ? -3.646 11.785 24.465 1.00 87.50 103 GLU A C 1
ATOM 850 O O . GLU A 1 103 ? -4.323 12.772 24.778 1.00 87.50 103 GLU A O 1
ATOM 855 N N . THR A 1 104 ? -3.485 11.421 23.189 1.00 85.75 104 THR A N 1
ATOM 856 C CA . THR A 1 104 ? -4.082 12.127 22.048 1.00 85.75 104 THR A CA 1
ATOM 857 C C . THR A 1 104 ? -5.433 11.543 21.636 1.00 85.75 104 THR A C 1
ATOM 859 O O . THR A 1 104 ? -5.853 10.472 22.075 1.00 85.75 104 THR A O 1
ATOM 862 N N . ASP A 1 105 ? -6.175 12.287 20.812 1.00 87.88 105 ASP A N 1
ATOM 863 C CA . ASP A 1 105 ? -7.409 11.775 20.223 1.00 87.88 105 ASP A CA 1
ATOM 864 C C . ASP A 1 105 ? -7.101 10.613 19.265 1.00 87.88 105 ASP A C 1
ATOM 866 O O . ASP A 1 105 ? -6.060 10.580 18.607 1.00 87.88 105 ASP A O 1
ATOM 870 N N . PHE A 1 106 ? -8.038 9.665 19.162 1.00 88.25 106 PHE A N 1
ATOM 871 C CA . PHE A 1 106 ? -7.945 8.563 18.202 1.00 88.25 106 PHE A CA 1
ATOM 872 C C . PHE A 1 106 ? -7.718 9.118 16.782 1.00 88.25 106 PHE A C 1
ATOM 874 O O . PHE A 1 106 ? -8.396 10.089 16.415 1.00 88.25 106 PHE A O 1
ATOM 881 N N . PRO A 1 107 ? -6.819 8.524 15.972 1.00 91.38 107 PRO A N 1
ATOM 882 C CA . PRO A 1 107 ? -6.434 9.084 14.682 1.00 91.38 107 PRO A CA 1
ATOM 883 C C . PRO A 1 107 ? -7.634 9.271 13.756 1.00 91.38 107 PRO A C 1
ATOM 885 O O . PRO A 1 107 ? -8.632 8.535 13.781 1.00 91.38 107 PRO A O 1
ATOM 888 N N . SER A 1 108 ? -7.524 10.274 12.891 1.00 94.00 108 SER A N 1
ATOM 889 C CA . SER A 1 108 ? -8.503 10.481 11.829 1.00 94.00 108 SER A CA 1
ATOM 890 C C . SER A 1 108 ? -8.391 9.388 10.759 1.00 94.00 108 SER A C 1
ATOM 892 O O . SER A 1 108 ? -7.394 8.678 10.660 1.00 94.00 108 SER A O 1
ATOM 894 N N . THR A 1 109 ? -9.423 9.242 9.923 1.00 94.25 109 THR A N 1
ATOM 895 C CA . THR A 1 109 ? -9.353 8.334 8.763 1.00 94.25 109 THR A CA 1
ATOM 896 C C . THR A 1 109 ? -8.258 8.743 7.785 1.00 94.25 109 THR A C 1
ATOM 898 O O . THR A 1 109 ? -7.592 7.870 7.252 1.00 94.25 109 THR A O 1
ATOM 901 N N . GLU A 1 110 ? -8.049 10.044 7.583 1.00 95.06 110 GLU A N 1
ATOM 902 C CA . GLU A 1 110 ? -6.997 10.557 6.699 1.00 95.06 110 GLU A CA 1
ATOM 903 C C . GLU A 1 110 ? -5.610 10.187 7.233 1.00 95.06 110 GLU A C 1
ATOM 905 O O . GLU A 1 110 ? -4.815 9.611 6.501 1.00 95.06 110 GLU A O 1
ATOM 910 N N . GLN A 1 111 ? -5.380 10.390 8.532 1.00 94.00 111 GLN A N 1
ATOM 911 C CA . GLN A 1 111 ? -4.133 10.003 9.191 1.00 94.00 111 GLN A CA 1
ATOM 912 C C . GLN A 1 111 ? -3.883 8.488 9.111 1.00 94.00 111 GLN A C 1
ATOM 914 O O . GLN A 1 111 ? -2.800 8.064 8.729 1.00 94.00 111 GLN A O 1
ATOM 919 N N . MET A 1 112 ? -4.898 7.658 9.392 1.00 95.81 112 MET A N 1
ATOM 920 C CA . MET A 1 112 ? -4.759 6.201 9.255 1.00 95.81 112 MET A CA 1
ATOM 921 C C . MET A 1 112 ? -4.437 5.783 7.814 1.00 95.81 112 MET A C 1
ATOM 923 O O . MET A 1 112 ? -3.684 4.839 7.611 1.00 95.81 112 MET A O 1
ATOM 927 N N . VAL A 1 113 ? -5.021 6.450 6.811 1.00 96.75 113 VAL A N 1
ATOM 928 C CA . VAL A 1 113 ? -4.722 6.175 5.397 1.00 96.75 113 VAL A CA 1
ATOM 929 C C . VAL A 1 113 ? -3.266 6.492 5.082 1.00 96.75 113 VAL A C 1
ATOM 931 O O . VAL A 1 113 ? -2.629 5.701 4.396 1.00 96.75 113 VAL A O 1
ATOM 934 N N . GLU A 1 114 ? -2.752 7.627 5.556 1.00 95.31 114 GLU A N 1
ATOM 935 C CA . GLU A 1 114 ? -1.355 8.019 5.351 1.00 95.31 114 GLU A CA 1
ATOM 936 C C . GLU A 1 114 ? -0.404 6.991 5.973 1.00 95.31 114 GLU A C 1
ATOM 938 O O . GLU A 1 114 ? 0.412 6.415 5.260 1.00 95.31 114 GLU A O 1
ATOM 943 N N . GLU A 1 115 ? -0.590 6.669 7.251 1.00 95.12 115 GLU A N 1
ATOM 944 C CA . GLU A 1 115 ? 0.300 5.769 7.995 1.00 95.12 115 GLU A CA 1
ATOM 945 C C . GLU A 1 115 ? 0.248 4.317 7.478 1.00 95.12 115 GLU A C 1
ATOM 947 O O . GLU A 1 115 ? 1.278 3.659 7.349 1.00 95.12 115 GLU A O 1
ATOM 952 N N . VAL A 1 116 ? -0.934 3.803 7.113 1.00 97.00 116 VAL A N 1
ATOM 953 C CA . VAL A 1 116 ? -1.057 2.459 6.509 1.00 97.00 116 VAL A CA 1
ATOM 954 C C . VAL A 1 116 ? -0.503 2.435 5.080 1.00 97.00 116 VAL A C 1
ATOM 956 O O . VAL A 1 116 ? 0.020 1.412 4.640 1.00 97.00 116 VAL A O 1
ATOM 959 N N . ALA A 1 117 ? -0.597 3.539 4.331 1.00 97.06 117 ALA A N 1
ATOM 960 C CA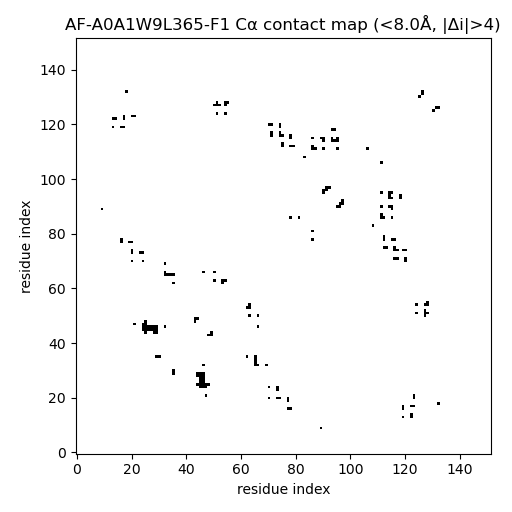 . ALA A 1 117 ? -0.001 3.630 2.999 1.00 97.06 117 ALA A CA 1
ATOM 961 C C . ALA A 1 117 ? 1.531 3.706 3.045 1.00 97.06 117 ALA A C 1
ATOM 963 O O . ALA A 1 117 ? 2.173 3.180 2.139 1.00 97.06 117 ALA A O 1
ATOM 964 N N . GLU A 1 118 ? 2.105 4.336 4.072 1.00 94.81 118 GLU A N 1
ATOM 965 C CA . GLU A 1 118 ? 3.550 4.330 4.327 1.00 94.81 118 GLU A CA 1
ATOM 966 C C . GLU A 1 118 ? 4.052 2.922 4.646 1.00 94.81 118 GLU A C 1
ATOM 968 O O . GLU A 1 118 ? 5.023 2.474 4.041 1.00 94.81 118 GLU A O 1
ATOM 973 N N . GLU A 1 119 ? 3.345 2.177 5.501 1.00 95.06 119 GLU A N 1
ATOM 974 C CA . GLU A 1 119 ? 3.698 0.779 5.751 1.00 95.06 119 GLU A CA 1
ATOM 975 C C . GLU A 1 119 ? 3.569 -0.057 4.469 1.00 95.06 119 GLU A C 1
ATOM 977 O O . GLU A 1 119 ? 4.514 -0.740 4.079 1.00 95.06 119 GLU A O 1
ATOM 982 N N . LEU A 1 120 ? 2.446 0.052 3.746 1.00 96.62 120 LEU A N 1
ATOM 983 C CA . LEU A 1 120 ? 2.246 -0.645 2.470 1.00 96.62 120 LEU A CA 1
ATOM 984 C C . LEU A 1 120 ? 3.349 -0.323 1.450 1.00 96.62 120 LEU A C 1
ATOM 986 O O . LEU A 1 120 ? 3.743 -1.201 0.686 1.00 96.62 120 LEU A O 1
ATOM 990 N N . PHE A 1 121 ? 3.859 0.909 1.437 1.00 95.69 121 PHE A N 1
ATOM 991 C CA . PHE A 1 121 ? 4.985 1.282 0.591 1.00 95.69 121 PHE A CA 1
ATOM 992 C C . PHE A 1 121 ? 6.220 0.432 0.919 1.00 95.69 121 PHE A C 1
ATOM 994 O O . PHE A 1 121 ? 6.775 -0.166 0.002 1.00 95.69 121 PHE A O 1
ATOM 1001 N N . SER A 1 122 ? 6.592 0.278 2.194 1.00 93.56 122 SER A N 1
ATOM 1002 C CA . SER A 1 122 ? 7.715 -0.586 2.597 1.00 93.56 122 SER A CA 1
ATOM 1003 C C . SER A 1 122 ? 7.531 -2.048 2.175 1.00 93.56 122 SER A C 1
ATOM 1005 O O . SER A 1 122 ? 8.490 -2.689 1.749 1.00 93.56 122 SER A O 1
ATOM 1007 N N . TRP A 1 123 ? 6.302 -2.569 2.209 1.00 95.12 123 TRP A N 1
ATOM 1008 C CA . TRP A 1 123 ? 5.999 -3.906 1.681 1.00 95.12 123 TRP A CA 1
ATOM 1009 C C . TRP A 1 123 ? 6.200 -4.001 0.159 1.00 95.12 123 TRP A C 1
ATOM 1011 O O . TRP A 1 123 ? 6.696 -5.007 -0.345 1.00 95.12 123 TRP A O 1
ATOM 1021 N N . VAL A 1 124 ? 5.842 -2.951 -0.586 1.00 95.50 124 VAL A N 1
ATOM 1022 C CA . VAL A 1 124 ? 6.073 -2.869 -2.038 1.00 95.50 124 VAL A CA 1
ATOM 1023 C C . VAL A 1 124 ? 7.567 -2.778 -2.362 1.00 95.50 124 VAL A C 1
ATOM 1025 O O . VAL A 1 124 ? 8.005 -3.370 -3.347 1.00 95.50 124 VAL A O 1
ATOM 1028 N N . GLU A 1 125 ? 8.356 -2.072 -1.547 1.00 93.44 125 GLU A N 1
ATOM 1029 C CA . GLU A 1 125 ? 9.818 -2.049 -1.683 1.00 93.44 125 GLU A CA 1
ATOM 1030 C C . GLU A 1 125 ? 10.421 -3.430 -1.453 1.00 93.44 125 GLU A C 1
ATOM 1032 O O . GLU A 1 125 ? 11.205 -3.897 -2.275 1.00 93.44 125 GLU A O 1
ATOM 1037 N N . GLN A 1 126 ? 10.007 -4.110 -0.382 1.00 92.00 126 GLN A N 1
ATOM 1038 C CA . GLN A 1 126 ? 10.478 -5.457 -0.082 1.0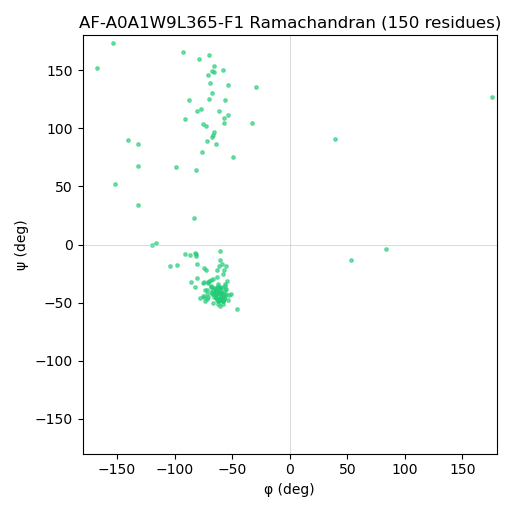0 92.00 126 GLN A CA 1
ATOM 1039 C C . GLN A 1 126 ? 10.192 -6.420 -1.239 1.00 92.00 126 GLN A C 1
ATOM 1041 O O . GLN A 1 126 ? 11.065 -7.193 -1.617 1.00 92.00 126 GLN A O 1
ATOM 1046 N N . GLU A 1 127 ? 9.004 -6.338 -1.839 1.00 93.62 127 GLU A N 1
ATOM 1047 C CA . GLU A 1 127 ? 8.646 -7.160 -2.997 1.00 93.62 127 GLU A CA 1
ATOM 1048 C C . GLU A 1 127 ? 9.462 -6.819 -4.257 1.00 93.62 127 GLU A C 1
ATOM 1050 O O . GLU A 1 127 ? 9.706 -7.677 -5.102 1.00 93.62 127 GLU A O 1
ATOM 1055 N N . ALA A 1 128 ? 9.898 -5.569 -4.411 1.00 90.81 128 ALA A N 1
ATOM 1056 C CA . ALA A 1 128 ? 10.778 -5.170 -5.506 1.00 90.81 128 ALA A CA 1
ATOM 1057 C C . ALA A 1 128 ? 12.232 -5.655 -5.302 1.00 90.81 128 ALA A C 1
ATOM 1059 O O . ALA A 1 128 ? 12.917 -5.961 -6.284 1.00 90.81 128 ALA A O 1
ATOM 1060 N N . GLU A 1 129 ? 12.702 -5.740 -4.052 1.00 88.44 129 GLU A N 1
ATOM 1061 C CA . GLU A 1 129 ? 14.033 -6.254 -3.694 1.00 88.44 129 GLU A CA 1
ATOM 1062 C C . GLU A 1 129 ? 14.113 -7.788 -3.717 1.00 88.44 129 GLU A C 1
ATOM 1064 O O . GLU A 1 129 ? 15.063 -8.346 -4.271 1.00 88.44 129 GLU A O 1
ATOM 1069 N N . ASP A 1 130 ? 13.129 -8.463 -3.122 1.00 87.12 130 ASP A N 1
ATOM 1070 C CA . ASP A 1 130 ? 13.036 -9.919 -2.984 1.00 87.12 130 ASP A CA 1
ATOM 1071 C C . ASP A 1 130 ? 11.635 -10.385 -3.410 1.00 87.12 130 ASP A C 1
ATOM 1073 O O . ASP A 1 130 ? 10.740 -10.483 -2.566 1.00 87.12 130 ASP A O 1
ATOM 1077 N N . PRO A 1 131 ? 11.417 -10.641 -4.715 1.00 80.12 131 PRO A N 1
ATOM 1078 C CA . PRO A 1 131 ? 10.099 -10.983 -5.231 1.00 80.12 131 PRO A CA 1
ATOM 1079 C C . PRO A 1 131 ? 9.559 -12.277 -4.619 1.00 80.12 131 PRO A C 1
ATOM 1081 O O . PRO A 1 131 ? 10.086 -13.364 -4.865 1.00 80.12 131 PRO A O 1
ATOM 1084 N N . GLN A 1 132 ? 8.477 -12.173 -3.850 1.00 72.38 132 GLN A N 1
ATOM 1085 C CA . GLN A 1 132 ? 7.729 -13.312 -3.319 1.00 72.38 132 GLN A CA 1
ATOM 1086 C C . GLN A 1 132 ? 6.417 -13.527 -4.085 1.00 72.38 132 GLN A C 1
ATOM 1088 O O . GLN A 1 132 ? 5.871 -14.634 -4.071 1.00 72.38 132 GLN A O 1
ATOM 1093 N N . PHE A 1 133 ? 5.942 -12.516 -4.823 1.00 57.22 133 PHE A N 1
ATOM 1094 C CA . PHE A 1 133 ? 4.890 -12.628 -5.832 1.00 57.22 133 PHE A CA 1
ATOM 1095 C C . PHE A 1 133 ? 5.452 -13.146 -7.161 1.00 57.22 133 PHE A C 1
ATOM 1097 O O . PHE A 1 133 ? 5.365 -12.491 -8.205 1.00 57.22 133 PHE A O 1
ATOM 1104 N N . GLU A 1 134 ? 5.963 -14.377 -7.180 1.00 50.88 134 GLU A N 1
ATOM 1105 C CA . GLU A 1 134 ? 6.012 -15.118 -8.439 1.00 50.88 134 GLU A CA 1
ATOM 1106 C C . GLU A 1 134 ? 4.560 -15.394 -8.866 1.00 50.88 134 GLU A C 1
ATOM 1108 O O . GLU A 1 134 ? 3.893 -16.302 -8.373 1.00 50.88 134 GLU A O 1
ATOM 1113 N N . GLN A 1 135 ? 4.016 -14.552 -9.753 1.00 45.88 135 GLN A N 1
ATOM 1114 C CA . GLN A 1 135 ? 2.765 -14.852 -10.444 1.00 45.88 135 GLN A CA 1
ATOM 1115 C C . GLN A 1 135 ? 2.950 -16.188 -11.171 1.00 45.88 135 GLN A C 1
ATOM 1117 O O . GLN A 1 135 ? 3.647 -16.220 -12.187 1.00 45.88 135 GLN A O 1
ATOM 1122 N N . ASP A 1 136 ? 2.292 -17.242 -10.674 1.00 42.06 136 ASP A N 1
ATOM 1123 C CA . ASP A 1 136 ? 2.019 -18.525 -11.342 1.00 42.06 136 ASP A CA 1
ATOM 1124 C C . ASP A 1 136 ? 1.427 -18.287 -12.746 1.00 42.06 136 ASP A C 1
ATOM 1126 O O . ASP A 1 136 ? 0.227 -18.408 -13.000 1.00 42.06 136 ASP A O 1
ATOM 1130 N N . SER A 1 137 ? 2.270 -17.890 -13.687 1.00 45.50 137 SER A N 1
ATOM 1131 C CA . SER A 1 137 ? 1.888 -17.536 -15.047 1.00 45.50 137 SER A CA 1
ATOM 1132 C C . SER A 1 137 ? 2.791 -18.216 -16.062 1.00 45.50 137 SER A C 1
ATOM 1134 O O . SER A 1 137 ? 3.017 -17.682 -17.136 1.00 45.50 137 SER A O 1
ATOM 1136 N N . GLU A 1 138 ? 3.256 -19.434 -15.765 1.00 45.03 138 GLU A N 1
ATOM 1137 C CA . GLU A 1 138 ? 3.933 -20.273 -16.758 1.00 45.03 138 GLU A CA 1
ATOM 1138 C C . GLU A 1 138 ? 3.781 -21.790 -16.509 1.00 45.03 138 GLU A C 1
ATOM 1140 O O . GLU A 1 138 ? 4.736 -22.549 -16.567 1.00 45.03 138 GLU A O 1
ATOM 1145 N N . GLU A 1 139 ? 2.550 -22.283 -16.331 1.00 43.66 139 GLU A N 1
ATOM 1146 C CA . GLU A 1 139 ? 2.217 -23.682 -16.671 1.00 43.66 139 GLU A CA 1
ATOM 1147 C C . GLU A 1 139 ? 0.920 -23.7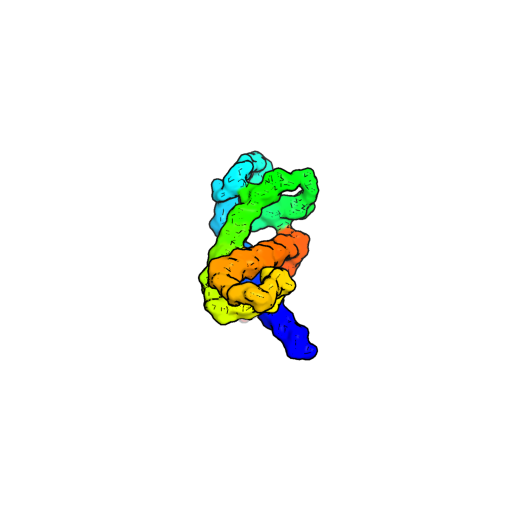46 -17.496 1.00 43.66 139 GLU A C 1
ATOM 1149 O O . GLU A 1 139 ? -0.128 -24.251 -17.086 1.00 43.66 139 GLU A O 1
ATOM 1154 N N . MET A 1 140 ? 0.983 -23.219 -18.724 1.00 38.28 140 MET A N 1
ATOM 1155 C CA . MET A 1 140 ? -0.009 -23.547 -19.745 1.00 38.28 140 MET A CA 1
ATOM 1156 C C . MET A 1 140 ? 0.247 -24.986 -20.215 1.00 38.28 140 MET A C 1
ATOM 1158 O O . MET A 1 140 ? 1.165 -25.245 -20.987 1.00 38.28 140 MET A O 1
ATOM 1162 N N . TYR A 1 141 ? -0.572 -25.917 -19.727 1.00 38.28 141 TYR A N 1
ATOM 1163 C CA . TYR A 1 141 ? -0.672 -27.314 -20.155 1.00 38.28 141 TYR A CA 1
ATOM 1164 C C . TYR A 1 141 ? -0.402 -27.525 -21.660 1.00 38.28 141 TYR A C 1
ATOM 1166 O O . TYR A 1 141 ? -1.303 -27.352 -22.485 1.00 38.28 141 TYR A O 1
ATOM 1174 N N . ASP A 1 142 ? 0.777 -28.042 -22.021 1.00 43.19 142 ASP A N 1
ATOM 1175 C CA . ASP A 1 142 ? 0.948 -28.769 -23.283 1.00 43.19 142 ASP A CA 1
ATOM 1176 C C . ASP A 1 142 ? 0.327 -30.165 -23.117 1.00 43.19 142 ASP A C 1
ATOM 1178 O O . ASP A 1 142 ? 0.985 -31.165 -22.834 1.00 43.19 142 ASP A O 1
ATOM 1182 N N . THR A 1 143 ? -1.000 -30.225 -23.230 1.00 45.50 143 THR 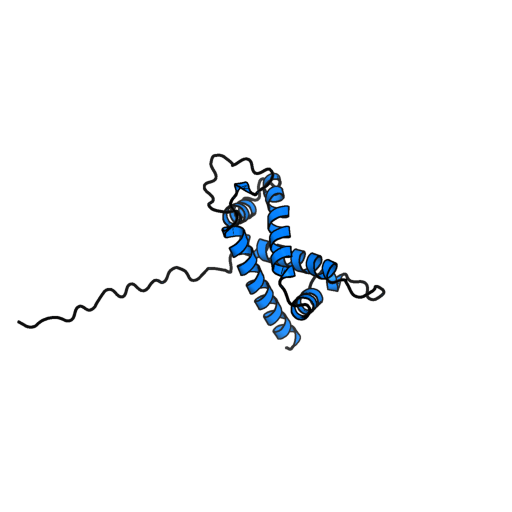A N 1
ATOM 1183 C CA . THR A 1 143 ? -1.711 -31.482 -23.493 1.00 45.50 143 THR A CA 1
ATOM 1184 C C . THR A 1 143 ? -2.021 -31.564 -24.980 1.00 45.50 143 THR A C 1
ATOM 1186 O O . THR A 1 143 ? -3.173 -31.530 -25.416 1.00 45.50 143 THR A O 1
ATOM 1189 N N . THR A 1 144 ? -0.973 -31.691 -25.793 1.00 46.09 144 THR A N 1
ATOM 1190 C CA . THR A 1 144 ? -1.113 -32.071 -27.197 1.00 46.09 144 THR A CA 1
ATOM 1191 C C . THR A 1 144 ? -1.625 -33.511 -27.320 1.00 46.09 144 THR A C 1
ATOM 1193 O O . THR A 1 144 ? -0.903 -34.501 -27.286 1.00 46.09 144 THR A O 1
ATOM 1196 N N . GLU A 1 145 ? -2.948 -33.594 -27.457 1.00 43.66 145 GLU A N 1
ATOM 1197 C CA . GLU A 1 145 ? -3.693 -34.494 -28.339 1.00 43.66 145 GLU A CA 1
ATOM 1198 C C . GLU A 1 145 ? -3.180 -35.941 -28.489 1.00 43.66 145 GLU A C 1
ATOM 1200 O O . GLU A 1 145 ? -2.536 -36.318 -29.473 1.00 43.66 145 GLU A O 1
ATOM 1205 N N . ALA A 1 146 ? -3.681 -36.828 -27.627 1.00 43.88 146 ALA A N 1
ATOM 1206 C CA . ALA A 1 146 ? -3.884 -38.228 -27.987 1.00 43.88 146 ALA A CA 1
ATOM 1207 C C . ALA A 1 146 ? -4.937 -38.332 -29.115 1.00 43.88 146 ALA A C 1
ATOM 1209 O O . ALA A 1 146 ? -6.132 -38.525 -28.873 1.00 43.88 146 ALA A O 1
ATOM 1210 N N . LYS A 1 147 ? -4.505 -38.214 -30.378 1.00 44.72 147 LYS A N 1
ATOM 1211 C CA . LYS A 1 147 ? -5.331 -38.549 -31.548 1.00 44.72 147 LYS A CA 1
ATOM 1212 C C . LYS A 1 147 ? -5.498 -40.061 -31.656 1.00 44.72 147 LYS A C 1
ATOM 1214 O O . LYS A 1 147 ? -4.761 -40.769 -32.332 1.00 44.72 147 LYS A O 1
ATOM 1219 N N . ASN A 1 148 ? -6.547 -40.536 -31.000 1.00 44.03 148 ASN A N 1
ATOM 1220 C CA . ASN A 1 148 ? -7.161 -41.831 -31.233 1.00 44.03 148 ASN A CA 1
ATOM 1221 C C . ASN A 1 148 ? -7.980 -41.770 -32.541 1.00 44.03 148 ASN A C 1
ATOM 1223 O O . ASN A 1 148 ? -9.049 -41.160 -32.564 1.00 44.03 148 ASN A O 1
ATOM 1227 N N . LYS A 1 149 ? -7.459 -42.353 -33.631 1.00 40.69 149 LYS A N 1
ATOM 1228 C CA . LYS A 1 149 ? -8.134 -42.720 -34.905 1.00 40.69 149 LYS A CA 1
ATOM 1229 C C . LYS A 1 149 ? -7.032 -43.261 -35.841 1.00 40.69 149 LYS A C 1
ATOM 1231 O O . LYS A 1 149 ? -6.056 -42.564 -36.049 1.00 40.69 149 LYS A O 1
ATOM 1236 N N . THR A 1 150 ? -7.057 -44.433 -36.473 1.00 41.50 150 THR A N 1
ATOM 1237 C CA . THR A 1 150 ? -8.137 -45.342 -36.869 1.00 41.50 150 THR A CA 1
ATOM 1238 C C . THR A 1 150 ? -7.497 -46.678 -37.279 1.00 41.50 150 THR A C 1
ATOM 1240 O O . THR A 1 150 ? -6.371 -46.692 -37.768 1.00 41.50 150 THR A O 1
ATOM 1243 N N . ARG A 1 151 ? -8.245 -47.777 -37.120 1.00 38.97 151 ARG A N 1
ATOM 1244 C CA . ARG A 1 151 ? -8.092 -49.053 -37.843 1.00 38.97 151 ARG A CA 1
ATOM 1245 C C . ARG A 1 151 ? -7.513 -48.896 -39.262 1.00 38.97 151 ARG A C 1
ATOM 1247 O O . ARG A 1 151 ? -8.072 -48.121 -40.036 1.00 38.97 151 ARG A O 1
ATOM 1254 N N . HIS A 1 152 ? -6.566 -49.762 -39.623 1.00 41.00 152 HIS A N 1
ATOM 1255 C CA . HIS A 1 152 ? -6.710 -50.648 -40.781 1.00 41.00 152 HIS A CA 1
ATOM 1256 C C . HIS A 1 152 ? -5.910 -51.935 -40.602 1.00 41.00 152 HIS A C 1
ATOM 1258 O O . HIS A 1 152 ? -4.760 -51.845 -40.126 1.00 41.00 152 HIS A O 1
#

Secondary structure (DSSP, 8-state):
-HHHHHHHHHHHHHHHHHHHHHHHHHHS-GGGSTT----TT---SSHHHHHHHHHHH-S-HHHHHHHHHHHHHHHHHHHHTS-HHHHHHHHTTSHHHHS--TTSPPPPHHHHHHHHHHHHHHHHHHHHHS----------------------

pLDDT: mean 80.31, std 18.46, range [38.28, 97.88]

Foldseek 3Di:
DVVVVLVVVLVVVLVVLLVQLLVVQLVAAPVPQPPPPPPVPDPDNGRLRVQLVVLVVPPDVPVNVSCVVVSLVSLLVSLVPDDPVSLVSLLCPFVVVVPDDPVDDDDDPSSSSNRSSVVSSVVNSVCSDPPPPPPPPPDPDPPPDPPDDDDD

Radius of gyration: 20.88 Å; Cα contacts (8 Å, |Δi|>4): 111; chains: 1; bounding box: 38×65×66 Å

Solvent-accessible surface area (backbone atoms only — not comparable to full-atom values): 9172 Å² total; per-residue (Å²): 112,67,66,60,52,53,49,51,58,48,50,56,47,50,52,56,51,38,54,50,39,49,55,53,31,54,72,33,56,56,87,75,36,64,84,59,68,74,58,93,80,66,85,60,85,17,42,40,58,48,48,29,53,53,67,70,58,79,78,62,73,75,63,59,60,38,46,49,66,58,52,46,51,42,29,35,53,60,46,67,71,47,52,75,66,56,47,53,58,51,26,71,72,28,69,57,48,75,70,51,60,87,90,53,79,82,77,51,74,68,55,41,34,52,42,41,14,53,53,48,42,56,54,44,50,46,41,43,74,56,72,76,82,73,73,92,76,82,80,81,80,85,74,84,70,88,77,86,78,75,93,131

Sequence (152 aa):
MFEDKTRIIIEDKYMELVGRVIEQLKNLPLQNLQGAQPHRDTSFANVWEAFAEELQRIEDNNFYHSFLGVITNTCQQVVQELTTTELRLLWLVSDGCLEWDEETDFPSTEQMVEEVAEELFSWVEQEAEDPQFEQDSEEMYDTTEAKNKTRH